Protein AF-A0A9W6NEY0-F1 (afdb_monomer)

Foldseek 3Di:
DAWDDKDLDPVVLVVLQVQLVVLLWAKDKPQPPPDPVPNPSIITIGTPDPVCNVQSNVCVVPSPGHTPDHHPNVVVVVVVVVVVPPPPPPVVVVVVVVVVVVVVVVVVVVVVVD

Radius of gyration: 23.09 Å; Cα contacts (8 Å, |Δi|>4): 135; chains: 1; bounding box: 56×24×65 Å

Sequence (114 aa):
MKLLTQTLDHNDAQRLKSRIERAGIPVVVGGAEARHVFRSGMVSVWVAIDSQFDDAVLALSKPNHMAANPVDVEAFHLAVRQTSLFPAWNYPALLTYAGVIGFTGFLIWAVLSA

Mean predicted aligned error: 12.41 Å

pLDDT: mean 80.93, std 13.11, range [46.03, 93.44]

Solvent-accessible surface area (backbone atoms only — not comparable to full-atom values): 6564 Å² total; per-residue (Å²): 100,43,83,73,51,75,38,67,48,64,66,58,52,51,53,50,40,61,54,39,38,73,21,22,41,47,62,45,73,44,55,77,79,44,59,84,93,60,56,57,66,52,32,36,38,27,30,59,49,63,88,49,41,67,46,50,58,47,31,74,78,34,88,84,47,63,39,97,74,58,45,65,42,68,63,50,53,52,51,54,61,61,64,64,68,66,75,79,73,55,58,70,58,54,52,50,52,52,51,53,53,53,52,53,52,49,52,54,51,52,64,76,73,108

Structure (mmCIF, N/CA/C/O backbone):
data_AF-A0A9W6NEY0-F1
#
_entry.id   AF-A0A9W6NEY0-F1
#
loop_
_atom_site.group_PDB
_atom_site.id
_atom_site.type_symbol
_atom_site.label_atom_id
_atom_site.label_alt_id
_atom_site.label_comp_id
_atom_site.label_asym_id
_atom_site.label_entity_id
_atom_site.label_seq_id
_atom_site.pdbx_PDB_ins_code
_atom_site.Cartn_x
_atom_site.Cartn_y
_atom_site.Cartn_z
_atom_site.occupancy
_atom_site.B_iso_or_equiv
_atom_site.auth_seq_id
_atom_site.auth_comp_id
_atom_site.auth_asym_id
_atom_site.auth_atom_id
_atom_site.pdbx_PDB_model_num
ATOM 1 N N . MET A 1 1 ? 6.525 -2.738 6.522 1.00 82.19 1 MET A N 1
ATO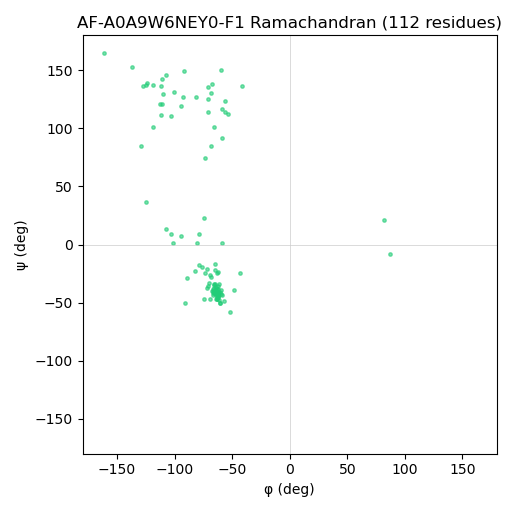M 2 C CA . MET A 1 1 ? 5.165 -2.846 5.947 1.00 82.19 1 MET A CA 1
ATOM 3 C C . MET A 1 1 ? 4.728 -4.297 5.998 1.00 82.19 1 MET A C 1
ATOM 5 O O . MET A 1 1 ? 5.527 -5.167 5.658 1.00 82.19 1 MET A O 1
ATOM 9 N N . LYS A 1 2 ? 3.468 -4.565 6.356 1.00 87.00 2 LYS A N 1
ATOM 10 C CA . LYS A 1 2 ? 2.905 -5.925 6.421 1.00 87.00 2 LYS A CA 1
ATOM 11 C C . LYS A 1 2 ? 1.658 -6.052 5.549 1.00 87.00 2 LYS A C 1
ATOM 13 O O . LYS A 1 2 ? 0.834 -5.139 5.502 1.00 87.00 2 LYS A O 1
ATOM 18 N N . LEU A 1 3 ? 1.532 -7.180 4.849 1.00 87.75 3 LEU A N 1
ATOM 19 C CA . LEU A 1 3 ? 0.374 -7.482 4.007 1.00 87.75 3 LEU A CA 1
ATOM 20 C C . LEU A 1 3 ? -0.838 -7.767 4.892 1.00 87.75 3 LEU A C 1
ATOM 22 O O . LEU A 1 3 ? -0.780 -8.655 5.737 1.00 87.75 3 LEU A O 1
ATOM 26 N N . LEU A 1 4 ? -1.930 -7.041 4.670 1.00 88.25 4 LEU A N 1
ATOM 27 C CA . LEU A 1 4 ? -3.184 -7.252 5.383 1.00 88.25 4 LEU A CA 1
ATOM 28 C C . LEU A 1 4 ? -4.090 -8.233 4.640 1.00 88.25 4 LEU A C 1
ATOM 30 O O . LEU A 1 4 ? -4.606 -9.176 5.230 1.00 88.25 4 LEU A O 1
ATOM 34 N N . THR A 1 5 ? -4.308 -7.996 3.345 1.00 88.31 5 THR A N 1
ATOM 35 C CA . THR A 1 5 ? -5.181 -8.835 2.517 1.00 88.31 5 THR A CA 1
ATOM 36 C C . THR A 1 5 ? -4.905 -8.642 1.027 1.00 88.31 5 THR A C 1
ATOM 38 O O . THR A 1 5 ? -4.251 -7.679 0.614 1.00 88.31 5 THR A O 1
ATOM 41 N N . GLN A 1 6 ? -5.416 -9.562 0.215 1.00 87.38 6 GLN A N 1
ATOM 42 C CA . GLN A 1 6 ? -5.408 -9.497 -1.240 1.00 87.38 6 GLN A CA 1
ATOM 43 C C . GLN A 1 6 ? -6.834 -9.704 -1.750 1.00 87.38 6 GLN A C 1
ATOM 45 O O . GLN A 1 6 ? -7.555 -10.574 -1.269 1.00 87.38 6 GLN A O 1
ATOM 50 N N . THR A 1 7 ? -7.246 -8.898 -2.721 1.00 84.25 7 THR A N 1
ATOM 51 C CA . THR A 1 7 ? -8.563 -8.988 -3.357 1.00 84.25 7 THR A CA 1
ATOM 52 C C . THR A 1 7 ? -8.428 -8.822 -4.861 1.00 84.25 7 THR A C 1
ATOM 54 O O . THR A 1 7 ? -7.498 -8.182 -5.344 1.00 84.25 7 THR A O 1
ATOM 57 N N . LEU A 1 8 ? -9.352 -9.411 -5.612 1.00 81.88 8 LEU A N 1
ATOM 58 C CA . LEU A 1 8 ? -9.438 -9.221 -7.057 1.00 81.88 8 LEU A CA 1
ATOM 59 C C . LEU A 1 8 ? -10.177 -7.924 -7.417 1.00 81.88 8 LEU A C 1
ATOM 61 O O . LEU A 1 8 ? -9.981 -7.378 -8.501 1.00 81.88 8 LEU A O 1
ATOM 65 N N . ASP A 1 9 ? -11.017 -7.417 -6.507 1.00 82.38 9 ASP A N 1
ATOM 66 C CA . ASP A 1 9 ? -11.791 -6.202 -6.737 1.00 82.38 9 ASP A CA 1
ATOM 67 C C . ASP A 1 9 ? -11.068 -4.969 -6.189 1.00 82.38 9 ASP A C 1
ATOM 69 O O . ASP A 1 9 ? -10.816 -4.813 -4.990 1.00 82.38 9 ASP A O 1
ATOM 73 N N . HIS A 1 10 ? -10.774 -4.044 -7.098 1.00 82.62 10 HIS A N 1
ATOM 74 C CA . HIS A 1 10 ? -10.179 -2.763 -6.767 1.00 82.62 10 HIS A CA 1
ATOM 75 C C . HIS A 1 10 ? -11.087 -1.916 -5.867 1.00 82.62 10 HIS A C 1
ATOM 77 O O . HIS A 1 10 ? -10.592 -1.220 -4.980 1.00 82.62 10 HIS A O 1
ATOM 83 N N . ASN A 1 11 ? -12.407 -1.988 -6.053 1.00 85.56 11 ASN A N 1
ATOM 84 C CA . ASN A 1 11 ? -13.347 -1.219 -5.243 1.00 85.56 11 ASN A CA 1
ATOM 85 C C . ASN A 1 11 ? -13.345 -1.694 -3.791 1.00 85.56 11 ASN A C 1
ATOM 87 O O . ASN A 1 11 ? -13.356 -0.870 -2.875 1.00 85.56 11 ASN A O 1
ATOM 91 N N . ASP A 1 12 ? -13.269 -3.005 -3.572 1.00 86.94 12 ASP A N 1
ATOM 92 C CA . ASP A 1 12 ? -13.169 -3.567 -2.230 1.00 86.94 12 ASP A CA 1
ATOM 93 C C . ASP A 1 12 ? -11.856 -3.174 -1.554 1.00 86.94 12 ASP A C 1
ATOM 95 O O . ASP A 1 12 ? -11.873 -2.755 -0.395 1.00 86.94 12 ASP A O 1
ATOM 99 N N . ALA A 1 13 ? -10.734 -3.194 -2.282 1.00 86.75 13 ALA A N 1
ATOM 100 C CA . ALA A 1 13 ? -9.452 -2.718 -1.761 1.00 86.75 13 ALA A CA 1
ATOM 101 C C . ALA A 1 13 ? -9.507 -1.238 -1.339 1.00 86.75 13 ALA A C 1
ATOM 103 O O . ALA A 1 13 ? -9.006 -0.885 -0.270 1.00 86.75 13 ALA A O 1
ATOM 104 N N . GLN A 1 14 ? -10.148 -0.375 -2.137 1.00 88.12 14 GLN A N 1
ATOM 105 C CA . GLN A 1 14 ? -10.316 1.044 -1.800 1.00 88.12 14 GLN A CA 1
ATOM 106 C C . GLN A 1 14 ? -11.242 1.242 -0.596 1.00 88.12 14 GLN A C 1
ATOM 108 O O . GLN A 1 14 ? -10.948 2.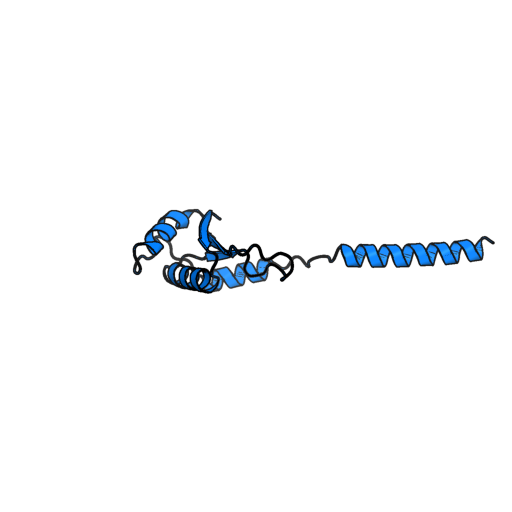044 0.287 1.00 88.12 14 GLN A O 1
ATOM 113 N N . ARG A 1 15 ? -12.333 0.475 -0.501 1.00 89.25 15 ARG A N 1
ATOM 114 C CA . ARG A 1 15 ? -13.235 0.510 0.663 1.00 89.25 15 ARG A CA 1
ATOM 115 C C . ARG A 1 15 ? -12.523 0.091 1.946 1.00 89.25 15 ARG A C 1
ATOM 117 O O . ARG A 1 15 ? -12.706 0.734 2.981 1.00 89.25 15 ARG A O 1
ATOM 124 N N . LEU A 1 16 ? -11.709 -0.962 1.872 1.00 88.25 16 LEU A N 1
ATOM 125 C CA . LEU A 1 16 ? -10.857 -1.435 2.962 1.00 88.25 16 LEU A CA 1
ATOM 126 C C . LEU A 1 16 ? -9.864 -0.357 3.388 1.00 88.25 16 LEU A C 1
ATOM 128 O O . LEU A 1 16 ? -9.821 -0.008 4.567 1.00 88.25 16 LEU A O 1
ATOM 132 N N . LYS A 1 17 ? -9.149 0.230 2.423 1.00 90.25 17 LYS A N 1
ATOM 133 C CA . LYS A 1 17 ? -8.241 1.355 2.649 1.00 90.25 17 LYS A CA 1
ATOM 134 C C . LYS A 1 17 ? -8.945 2.486 3.403 1.00 90.25 17 LYS A C 1
ATOM 136 O O . LYS A 1 17 ? -8.553 2.798 4.520 1.00 90.25 17 LYS A O 1
ATOM 141 N N . SER A 1 18 ? -10.040 3.028 2.869 1.00 89.19 18 SER A N 1
ATOM 142 C CA . SER A 1 18 ? -10.753 4.148 3.501 1.00 89.19 18 SER A CA 1
ATOM 143 C C . SER A 1 18 ? -11.335 3.817 4.879 1.00 89.19 18 SER A C 1
ATOM 145 O O . SER A 1 18 ? -11.611 4.727 5.661 1.00 89.19 18 SER A O 1
ATOM 147 N N . ARG A 1 19 ? -11.602 2.542 5.187 1.00 88.94 19 ARG A N 1
ATOM 148 C CA . ARG A 1 19 ? -12.050 2.123 6.523 1.00 88.94 19 ARG A CA 1
ATOM 149 C C . ARG A 1 19 ? -10.892 2.137 7.519 1.00 88.94 19 ARG A C 1
ATOM 151 O O . ARG A 1 19 ? -11.052 2.676 8.606 1.00 88.94 19 ARG A O 1
ATOM 158 N N . ILE A 1 20 ? -9.754 1.570 7.140 1.00 89.75 20 ILE A N 1
ATOM 159 C CA . ILE A 1 20 ? -8.580 1.445 8.010 1.00 89.75 20 ILE A CA 1
ATOM 160 C C . ILE A 1 20 ? -7.909 2.811 8.215 1.00 89.75 20 ILE A C 1
ATOM 162 O O . ILE A 1 20 ? -7.520 3.154 9.326 1.00 89.75 20 ILE A O 1
ATOM 166 N N . GLU A 1 21 ? -7.878 3.651 7.182 1.00 90.94 21 GLU A N 1
ATOM 167 C CA . GLU A 1 21 ? -7.338 5.010 7.278 1.00 90.94 21 GLU A CA 1
ATOM 168 C C . GLU A 1 21 ? -8.149 5.904 8.218 1.00 90.94 21 GLU A C 1
ATOM 170 O O . GLU A 1 21 ? -7.576 6.703 8.954 1.00 90.94 21 GLU A O 1
ATOM 175 N N . ARG A 1 22 ? -9.473 5.712 8.291 1.00 88.94 22 ARG A N 1
ATOM 176 C CA . ARG A 1 22 ? -10.319 6.397 9.283 1.00 88.94 22 ARG A CA 1
ATOM 177 C C . ARG A 1 22 ? -10.004 6.005 10.727 1.00 88.94 22 ARG A C 1
ATOM 179 O O . ARG A 1 22 ? -10.308 6.777 11.628 1.00 88.94 22 ARG A O 1
ATOM 186 N N . ALA A 1 23 ? -9.382 4.847 10.946 1.00 87.19 23 ALA A N 1
ATOM 187 C CA . ALA A 1 23 ? -8.885 4.437 12.257 1.00 87.19 23 ALA A CA 1
ATOM 188 C C . ALA A 1 23 ? -7.520 5.068 12.610 1.00 87.19 23 ALA A C 1
ATOM 190 O O . ALA A 1 23 ? -6.981 4.782 13.680 1.00 87.19 23 ALA A O 1
ATOM 191 N N . GLY A 1 24 ? -6.958 5.914 11.732 1.00 87.12 24 GLY A N 1
ATOM 192 C CA . GLY A 1 24 ? -5.639 6.532 11.902 1.00 87.12 24 GLY A CA 1
ATOM 193 C C . GLY A 1 24 ? -4.477 5.623 11.493 1.00 87.12 24 GLY A C 1
ATOM 194 O O . GLY A 1 24 ? -3.357 5.810 11.968 1.00 87.12 24 GLY A O 1
ATOM 195 N N . ILE A 1 25 ? -4.741 4.615 10.654 1.00 90.81 25 ILE A N 1
ATOM 196 C CA . ILE A 1 25 ? -3.750 3.631 10.210 1.00 90.81 25 ILE A CA 1
ATOM 197 C C . ILE A 1 25 ? -3.482 3.843 8.713 1.00 90.81 25 ILE A C 1
ATOM 199 O O . ILE A 1 25 ? -4.362 3.571 7.892 1.00 90.81 25 ILE A O 1
ATOM 203 N N . PRO A 1 26 ? -2.288 4.312 8.316 1.00 89.75 26 PRO A N 1
ATOM 204 C CA . PRO A 1 26 ? -1.947 4.512 6.919 1.00 89.75 26 PRO A CA 1
ATOM 205 C C . PRO A 1 26 ? -1.816 3.177 6.177 1.00 89.75 26 PRO A C 1
ATOM 207 O O . PRO A 1 26 ? -1.101 2.259 6.598 1.00 89.75 26 PRO A O 1
ATOM 210 N N . VAL A 1 27 ? -2.494 3.089 5.031 1.00 90.25 27 VAL A N 1
ATOM 211 C CA . VAL A 1 27 ? -2.564 1.884 4.199 1.00 90.25 27 VAL A CA 1
ATOM 212 C C . VAL A 1 27 ? -2.109 2.183 2.776 1.00 90.25 27 VAL A C 1
ATOM 214 O O . VAL A 1 27 ? -2.497 3.175 2.161 1.00 90.25 27 VAL A O 1
ATOM 217 N N . VAL A 1 28 ? -1.310 1.275 2.222 1.00 87.31 28 VAL A N 1
ATOM 218 C CA . VAL A 1 28 ? -0.823 1.327 0.843 1.00 87.31 28 VAL A CA 1
ATOM 219 C C . VAL A 1 28 ? -1.492 0.219 0.037 1.00 87.31 28 VAL A C 1
ATOM 221 O O . VAL A 1 28 ? -1.501 -0.942 0.438 1.00 87.31 28 VAL A O 1
ATOM 224 N N . VAL A 1 29 ? -2.052 0.572 -1.119 1.00 86.31 29 VAL A N 1
ATOM 225 C CA . VAL A 1 29 ? -2.682 -0.386 -2.034 1.00 86.31 29 VAL A CA 1
ATOM 226 C C . VAL A 1 29 ? -1.731 -0.656 -3.198 1.00 86.31 29 VAL A C 1
ATOM 228 O O . VAL A 1 29 ? -1.479 0.221 -4.020 1.00 86.31 29 VAL A O 1
ATOM 231 N N . GLY A 1 30 ? -1.186 -1.868 -3.254 1.00 78.44 30 GLY A N 1
ATOM 232 C CA . GLY A 1 30 ? -0.284 -2.339 -4.301 1.00 78.44 30 GLY A CA 1
ATOM 233 C C . GLY A 1 30 ? -1.030 -3.028 -5.446 1.00 78.44 30 GLY A C 1
ATOM 234 O O . GLY A 1 30 ? -2.072 -3.652 -5.243 1.00 78.44 30 GLY A O 1
ATOM 235 N N . GLY A 1 31 ? -0.489 -2.933 -6.663 1.00 69.38 31 GLY A N 1
ATOM 236 C CA . GLY A 1 31 ? -1.062 -3.555 -7.870 1.00 69.38 31 GLY A CA 1
ATOM 237 C C . GLY A 1 31 ? -2.116 -2.710 -8.596 1.00 69.38 31 GLY A C 1
ATOM 238 O O . GLY A 1 31 ? -2.488 -3.028 -9.721 1.00 69.38 31 GLY A O 1
ATOM 239 N N . ALA A 1 32 ? -2.543 -1.590 -8.005 1.00 57.62 32 ALA A N 1
ATOM 240 C CA . ALA A 1 32 ? -3.461 -0.635 -8.629 1.00 57.62 32 ALA A CA 1
ATOM 241 C C . ALA A 1 32 ? -2.863 0.071 -9.861 1.00 57.62 32 ALA A C 1
ATOM 243 O O . ALA A 1 32 ? -3.575 0.350 -10.823 1.00 57.62 32 ALA A O 1
ATOM 244 N N . GLU A 1 33 ? -1.552 0.329 -9.833 1.00 53.81 33 GLU A N 1
ATOM 245 C CA . GLU A 1 33 ? -0.831 1.114 -10.845 1.00 53.81 33 GLU A CA 1
ATOM 246 C C . GLU A 1 33 ? -0.007 0.268 -11.822 1.00 53.81 33 GLU A C 1
ATOM 248 O O . GLU A 1 33 ? 0.763 0.806 -12.621 1.00 53.81 33 GLU A O 1
ATOM 253 N N . ALA A 1 34 ? -0.150 -1.062 -11.800 1.00 52.19 34 ALA A N 1
ATOM 254 C CA . ALA A 1 34 ? 0.498 -1.887 -12.809 1.00 52.19 34 ALA A CA 1
ATOM 255 C C . ALA A 1 34 ? -0.012 -1.456 -14.196 1.00 52.19 34 ALA A C 1
ATOM 257 O O . ALA A 1 34 ? -1.211 -1.549 -14.485 1.00 52.19 34 ALA A O 1
ATOM 258 N N . ARG A 1 35 ? 0.901 -0.949 -15.048 1.00 46.03 35 ARG A N 1
ATOM 259 C CA . ARG A 1 35 ? 0.641 -0.669 -16.473 1.00 46.03 35 ARG A CA 1
ATOM 260 C C . ARG A 1 35 ? -0.173 -1.830 -17.039 1.00 46.03 35 ARG A C 1
ATOM 262 O O . ARG A 1 35 ? 0.162 -2.975 -16.753 1.00 46.03 35 ARG A O 1
ATOM 269 N N . HIS A 1 36 ? -1.201 -1.537 -17.840 1.00 51.00 36 HIS A N 1
ATOM 270 C CA . HIS A 1 36 ? -2.222 -2.489 -18.323 1.00 51.00 36 HIS A CA 1
ATOM 271 C C . HIS A 1 36 ? -1.692 -3.860 -18.799 1.00 51.00 36 HIS A C 1
ATOM 273 O O . HIS A 1 36 ? -2.420 -4.842 -18.750 1.00 51.00 36 HIS A O 1
ATOM 279 N N . VAL A 1 37 ? -0.427 -3.934 -19.212 1.00 48.22 37 VAL A N 1
ATOM 280 C CA . VAL A 1 37 ? 0.279 -5.141 -19.663 1.00 48.22 37 VAL A CA 1
ATOM 281 C C . VAL A 1 37 ? 0.565 -6.157 -18.537 1.00 48.22 37 VAL A C 1
ATOM 283 O O . VAL A 1 37 ? 0.639 -7.348 -18.811 1.00 48.22 37 VAL A O 1
ATOM 286 N N . PHE A 1 38 ? 0.678 -5.731 -17.272 1.00 46.34 38 PHE A N 1
ATOM 287 C CA . PHE A 1 38 ? 0.990 -6.597 -16.119 1.00 46.34 38 PHE A CA 1
ATOM 288 C C . PHE A 1 38 ? -0.056 -6.499 -15.006 1.00 46.34 38 PHE A C 1
ATOM 290 O O . PHE A 1 38 ? 0.277 -6.550 -13.820 1.00 46.34 38 PHE A O 1
ATOM 297 N N . ARG A 1 39 ? -1.338 -6.350 -15.364 1.00 53.50 39 ARG A N 1
ATOM 298 C CA . ARG A 1 39 ? -2.426 -6.503 -14.391 1.00 53.50 39 ARG A CA 1
ATOM 299 C C . ARG A 1 39 ? -2.501 -7.972 -13.967 1.00 53.50 39 ARG A C 1
ATOM 301 O O . ARG A 1 39 ? -3.288 -8.754 -14.488 1.00 53.50 39 ARG A O 1
ATOM 308 N N . SER A 1 40 ? -1.681 -8.347 -12.989 1.00 55.88 40 SER A N 1
ATOM 309 C CA . SER A 1 40 ? -2.054 -9.420 -12.075 1.00 55.88 40 SER A CA 1
ATOM 310 C C . SER A 1 40 ? -3.382 -8.952 -11.488 1.00 55.88 40 SER A C 1
ATOM 312 O O . SER A 1 40 ? -3.419 -7.899 -10.856 1.00 55.88 40 SER A O 1
ATOM 314 N N . GLY A 1 41 ? -4.483 -9.647 -11.763 1.00 65.44 41 GLY A N 1
ATOM 315 C CA . GLY A 1 41 ? -5.821 -9.233 -11.326 1.00 65.44 41 GLY A CA 1
ATOM 316 C C . GLY A 1 41 ? -5.981 -9.094 -9.806 1.00 65.44 41 GLY A C 1
ATOM 317 O O . GLY A 1 41 ? -7.071 -8.784 -9.355 1.00 65.44 41 GLY A O 1
ATOM 318 N N . MET A 1 42 ? -4.924 -9.326 -9.021 1.00 74.25 42 MET A N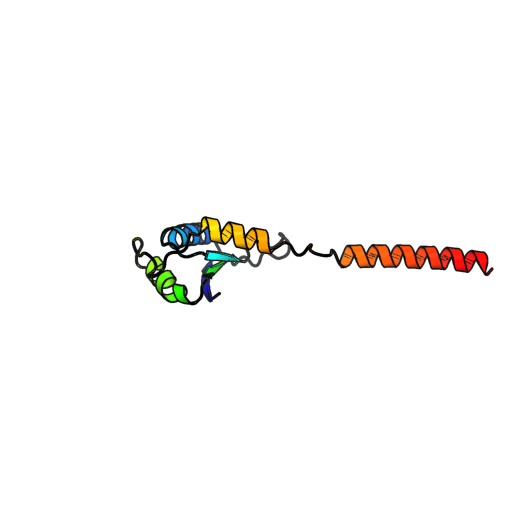 1
ATOM 319 C CA . MET A 1 42 ? -4.876 -9.159 -7.577 1.00 74.25 42 MET A CA 1
ATOM 320 C C . MET A 1 42 ? -4.373 -7.769 -7.176 1.00 74.25 42 MET A C 1
ATOM 322 O O . MET A 1 42 ? -3.283 -7.327 -7.544 1.00 74.25 42 MET A O 1
ATOM 326 N N . VAL A 1 43 ? -5.169 -7.120 -6.340 1.00 83.56 43 VAL A N 1
ATOM 327 C CA . VAL A 1 43 ? -4.866 -5.897 -5.609 1.00 83.56 43 VAL A CA 1
ATOM 328 C C . VAL A 1 43 ? -4.503 -6.282 -4.178 1.00 83.56 43 VAL A C 1
ATOM 330 O O . VAL A 1 43 ? -5.209 -7.049 -3.526 1.00 83.56 43 VAL A O 1
ATOM 333 N N . SER A 1 44 ? -3.391 -5.757 -3.675 1.00 86.69 44 SER A N 1
ATOM 334 C CA . SER A 1 44 ? -2.881 -6.072 -2.337 1.00 86.69 44 SER A CA 1
ATOM 335 C C . SER A 1 44 ? -2.979 -4.856 -1.425 1.00 86.69 44 SER A C 1
ATOM 337 O O . SER A 1 44 ? -2.669 -3.741 -1.834 1.00 86.69 44 SER A O 1
ATOM 339 N N . VAL A 1 45 ? -3.422 -5.061 -0.190 1.00 88.62 45 VAL A N 1
ATOM 340 C CA . VAL A 1 45 ? -3.596 -4.007 0.813 1.00 88.62 45 VAL A CA 1
ATOM 341 C C . VAL A 1 45 ? -2.544 -4.209 1.897 1.00 88.62 45 VAL A C 1
ATOM 343 O O . VAL A 1 45 ? -2.498 -5.263 2.530 1.00 88.62 45 VAL A O 1
ATOM 346 N N . TRP A 1 46 ? -1.696 -3.207 2.101 1.00 90.88 46 TRP A N 1
ATOM 347 C CA . TRP A 1 46 ? -0.549 -3.246 3.005 1.00 90.88 46 TRP A CA 1
ATOM 348 C C . TRP A 1 46 ? -0.691 -2.193 4.095 1.00 90.88 46 TRP A C 1
ATOM 350 O O . TRP A 1 46 ? -1.034 -1.047 3.814 1.00 90.88 46 TRP A O 1
ATOM 360 N N . VAL A 1 47 ? -0.363 -2.556 5.330 1.00 91.31 47 VAL A N 1
ATOM 361 C CA . VAL A 1 47 ? -0.232 -1.597 6.430 1.00 91.31 47 VAL A CA 1
ATOM 362 C C . VAL A 1 47 ? 1.147 -0.957 6.342 1.00 91.31 47 VAL A C 1
ATOM 364 O O . VAL A 1 47 ? 2.164 -1.659 6.270 1.00 91.31 47 VAL A O 1
ATOM 367 N N . ALA A 1 48 ? 1.188 0.376 6.326 1.00 87.62 48 ALA A N 1
ATOM 368 C CA . ALA A 1 48 ? 2.435 1.103 6.137 1.00 87.62 48 ALA A CA 1
ATOM 369 C C . ALA A 1 48 ? 3.370 0.992 7.357 1.00 87.62 48 ALA A C 1
ATOM 371 O O . ALA A 1 48 ? 4.590 0.925 7.196 1.00 87.62 48 ALA A O 1
ATOM 372 N N . ILE A 1 49 ? 2.796 0.915 8.561 1.00 88.25 49 ILE A N 1
ATOM 373 C CA . ILE A 1 49 ? 3.511 0.870 9.840 1.00 88.25 49 ILE A CA 1
ATOM 374 C C . ILE A 1 49 ? 3.319 -0.499 10.501 1.00 88.25 49 ILE A C 1
ATOM 376 O O . ILE A 1 49 ? 2.203 -0.897 10.824 1.00 88.25 49 ILE A O 1
ATOM 380 N N . ASP A 1 50 ? 4.414 -1.216 10.751 1.00 87.38 50 ASP A N 1
ATOM 381 C CA . ASP A 1 50 ? 4.349 -2.611 11.216 1.00 87.38 50 ASP A CA 1
ATOM 382 C C . ASP A 1 50 ? 3.806 -2.774 12.636 1.00 87.38 50 ASP A C 1
ATOM 384 O O . ASP A 1 50 ? 3.224 -3.816 12.942 1.00 87.38 50 ASP A O 1
ATOM 388 N N . SER A 1 51 ? 3.977 -1.759 13.488 1.00 88.19 51 SER A N 1
ATOM 389 C CA . SER A 1 51 ? 3.451 -1.748 14.857 1.00 88.19 51 SER A CA 1
ATOM 390 C C . SER A 1 51 ? 1.933 -1.576 14.919 1.00 88.19 51 SER A C 1
ATOM 392 O O . SER A 1 51 ? 1.330 -1.962 15.910 1.00 88.19 51 SER A O 1
ATOM 394 N N . GLN A 1 52 ? 1.310 -1.044 13.865 1.00 88.75 52 GLN A N 1
ATOM 395 C CA . GLN A 1 52 ? -0.143 -0.865 13.773 1.00 88.75 52 GLN A CA 1
ATOM 396 C C . GLN A 1 52 ? -0.836 -2.036 13.066 1.00 88.75 52 GLN A C 1
ATOM 398 O O . GLN A 1 52 ? -2.024 -1.969 12.759 1.00 88.75 52 GLN A O 1
ATOM 403 N N . PHE A 1 53 ? -0.104 -3.107 12.756 1.00 90.19 53 PHE A N 1
ATOM 404 C CA . PHE A 1 53 ? -0.662 -4.240 12.027 1.00 90.19 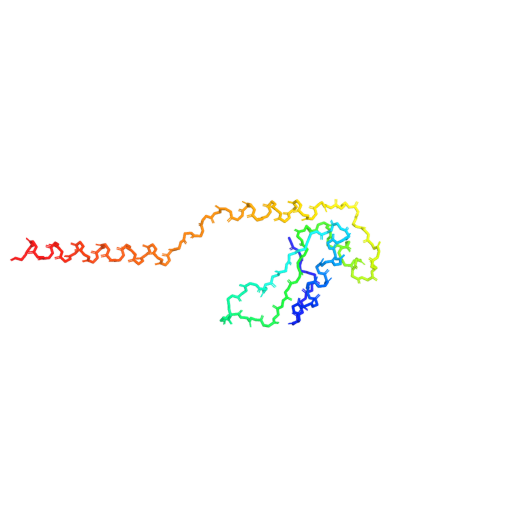53 PHE A CA 1
ATOM 405 C C . PHE A 1 53 ? -1.790 -4.932 12.800 1.00 90.19 53 PHE A C 1
ATOM 407 O O . PHE A 1 53 ? -2.843 -5.203 12.226 1.00 90.19 53 PHE A O 1
ATOM 414 N N . ASP A 1 54 ? -1.600 -5.166 14.097 1.00 90.38 54 ASP A N 1
ATOM 415 C CA . ASP A 1 54 ? -2.605 -5.836 14.927 1.00 90.38 54 ASP A CA 1
ATOM 416 C C . ASP A 1 54 ? -3.866 -4.967 15.080 1.00 90.38 54 ASP A C 1
ATOM 418 O O . ASP A 1 54 ? -4.987 -5.466 14.955 1.00 90.38 54 ASP A O 1
ATOM 422 N N . ASP A 1 55 ? -3.691 -3.649 15.217 1.00 88.44 55 ASP A N 1
ATOM 423 C CA . ASP A 1 55 ? -4.785 -2.669 15.208 1.00 88.44 55 ASP A CA 1
ATOM 424 C C . ASP A 1 55 ? -5.523 -2.662 13.858 1.00 88.44 55 ASP A C 1
ATOM 426 O O . ASP A 1 55 ? -6.751 -2.581 13.805 1.00 88.44 55 ASP A O 1
ATOM 430 N N . ALA A 1 56 ? -4.803 -2.811 12.741 1.00 86.75 56 ALA A N 1
ATOM 431 C CA . ALA A 1 56 ? -5.406 -2.887 11.413 1.00 86.75 56 ALA A CA 1
ATOM 432 C C . ALA A 1 56 ? -6.269 -4.147 11.255 1.00 86.75 56 ALA A C 1
ATOM 434 O O . ALA A 1 56 ? -7.372 -4.076 10.711 1.00 86.75 56 ALA A O 1
ATOM 435 N N . VAL A 1 57 ? -5.805 -5.291 11.769 1.00 89.81 57 VAL A N 1
ATOM 436 C CA . VAL A 1 57 ? -6.582 -6.540 11.798 1.00 89.81 57 VAL A CA 1
ATOM 437 C C . VAL A 1 57 ? -7.830 -6.377 12.669 1.00 89.81 57 VAL A C 1
ATOM 439 O O . VAL A 1 57 ? -8.925 -6.796 12.282 1.00 89.81 57 VAL A O 1
ATOM 442 N N . LEU A 1 58 ? -7.712 -5.708 13.818 1.00 88.62 58 LEU A N 1
ATOM 443 C CA . LEU A 1 58 ? -8.858 -5.397 14.670 1.00 88.62 58 LEU A CA 1
ATOM 444 C C . LEU A 1 58 ? -9.852 -4.456 13.975 1.00 88.62 58 LEU A C 1
ATOM 446 O O . LEU A 1 58 ? -11.054 -4.708 14.044 1.00 88.62 58 LEU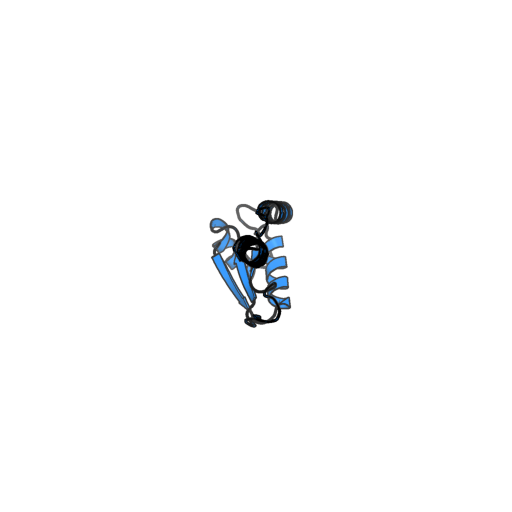 A O 1
ATOM 450 N N . ALA A 1 59 ? -9.384 -3.449 13.237 1.00 86.88 59 ALA A N 1
ATOM 451 C CA . ALA A 1 59 ? -10.227 -2.523 12.476 1.00 86.88 59 ALA A CA 1
ATOM 452 C C . ALA A 1 59 ? -11.034 -3.204 11.351 1.00 86.88 59 ALA A C 1
ATOM 454 O O . ALA A 1 59 ? -12.103 -2.718 10.971 1.00 86.88 59 ALA A O 1
ATOM 455 N N . LEU A 1 60 ? -10.577 -4.355 10.837 1.00 85.69 60 LEU A N 1
ATOM 456 C CA . LEU A 1 60 ? -11.353 -5.156 9.881 1.00 85.69 60 LEU A CA 1
ATOM 457 C C . LEU A 1 60 ? -12.616 -5.749 10.512 1.00 85.69 60 LEU A C 1
ATOM 459 O O . LEU A 1 60 ? -13.676 -5.754 9.884 1.00 85.69 60 LEU A O 1
ATOM 463 N N . SER A 1 61 ? -12.497 -6.243 11.746 1.00 85.69 61 SER A N 1
ATOM 464 C CA . SER A 1 61 ? -13.588 -6.904 12.473 1.00 85.69 61 SER A CA 1
ATOM 465 C C . SER A 1 61 ? -14.440 -5.932 13.296 1.00 85.69 61 SER A C 1
ATOM 467 O O . SER A 1 61 ? -15.634 -6.164 13.483 1.00 85.69 61 SER A O 1
ATOM 469 N N . LYS A 1 62 ? -13.856 -4.821 13.759 1.00 86.44 62 LYS A N 1
ATOM 470 C CA . LYS A 1 62 ? -14.501 -3.799 14.590 1.00 86.44 62 LYS A CA 1
ATOM 471 C C . LYS A 1 62 ? -14.493 -2.446 13.867 1.00 86.44 62 LYS A C 1
ATOM 473 O O . LYS A 1 62 ? -13.489 -1.740 13.917 1.00 86.44 62 LYS A O 1
ATOM 478 N N . PRO A 1 63 ? -15.614 -2.029 13.254 1.00 75.06 63 PRO A N 1
ATOM 479 C CA . PRO A 1 63 ? -15.657 -0.832 12.408 1.00 75.06 63 PRO A CA 1
ATOM 480 C C . PRO A 1 63 ? -15.400 0.495 13.143 1.00 75.06 63 PRO A C 1
ATOM 482 O O . PRO A 1 63 ? -15.094 1.482 12.484 1.00 75.06 63 PRO A O 1
ATOM 485 N N . ASN A 1 64 ? -15.495 0.516 14.477 1.00 83.62 64 ASN A N 1
ATOM 486 C CA . ASN A 1 64 ? -15.248 1.701 15.312 1.00 83.62 64 ASN A CA 1
ATOM 487 C C . ASN A 1 64 ? -13.925 1.615 16.094 1.00 83.62 64 ASN A C 1
ATOM 489 O O . ASN A 1 64 ? -13.733 2.348 17.061 1.00 83.62 64 ASN A O 1
ATOM 493 N N . HIS A 1 65 ? -13.041 0.678 15.748 1.00 85.75 65 HIS A N 1
ATOM 494 C CA . HIS A 1 65 ? -11.732 0.596 16.382 1.00 85.75 65 HIS A CA 1
ATOM 495 C C . HIS A 1 65 ? -10.851 1.765 15.924 1.00 85.75 65 HIS A C 1
ATOM 497 O O . HIS A 1 65 ? -10.804 2.079 14.736 1.00 85.75 65 HIS A O 1
ATOM 503 N N . MET A 1 66 ? -10.158 2.392 16.871 1.00 85.56 66 MET A N 1
ATOM 504 C CA . MET A 1 66 ? -9.109 3.373 16.605 1.00 85.56 66 MET A CA 1
ATOM 505 C C . MET A 1 66 ? -7.769 2.769 17.008 1.00 85.56 66 MET A C 1
ATOM 507 O O . MET A 1 66 ? -7.706 2.057 18.013 1.00 85.56 66 MET A O 1
ATOM 511 N N . ALA A 1 67 ? -6.724 3.061 16.235 1.00 85.50 67 ALA A N 1
ATOM 512 C CA . ALA A 1 67 ? -5.372 2.618 16.552 1.00 85.50 67 ALA A CA 1
ATOM 513 C C . ALA A 1 67 ? -4.914 3.160 17.908 1.00 85.50 67 ALA A C 1
ATOM 515 O O . ALA A 1 67 ? -5.292 4.266 18.300 1.00 85.50 67 ALA A O 1
ATOM 516 N N . ALA A 1 68 ? -4.042 2.418 18.591 1.00 85.00 68 ALA A N 1
ATOM 517 C CA . ALA A 1 68 ? -3.476 2.861 19.864 1.00 85.00 68 ALA A CA 1
ATOM 518 C C . ALA A 1 68 ? -2.659 4.159 19.715 1.00 85.00 68 ALA A C 1
ATOM 520 O O . ALA A 1 68 ? -2.675 5.009 20.599 1.00 85.00 68 ALA A O 1
ATOM 521 N N . ASN A 1 69 ? -1.984 4.323 18.573 1.00 86.12 69 ASN A N 1
ATOM 522 C CA . ASN A 1 69 ? -1.242 5.527 18.202 1.00 86.12 69 ASN A CA 1
ATOM 523 C C . ASN A 1 69 ? -1.677 5.969 16.799 1.00 86.12 69 ASN A C 1
ATOM 525 O O . ASN A 1 69 ? -1.043 5.553 15.827 1.00 86.12 69 ASN A O 1
ATOM 529 N N . PRO A 1 70 ? -2.767 6.739 16.656 1.00 86.00 70 PRO A N 1
ATOM 530 C CA . PRO A 1 70 ? -3.250 7.166 15.350 1.00 86.00 70 PRO A CA 1
ATOM 531 C C . PRO A 1 70 ? -2.262 8.141 14.702 1.00 86.00 70 PRO A C 1
ATOM 533 O O . PRO A 1 70 ? -1.720 9.031 15.356 1.00 86.00 70 PRO A O 1
ATOM 536 N N . VAL A 1 71 ? -2.032 7.965 13.404 1.00 87.88 71 VAL A N 1
ATOM 537 C CA . VAL A 1 71 ? -1.174 8.832 12.589 1.00 87.88 71 VAL A CA 1
ATOM 538 C C . VAL A 1 71 ? -2.053 9.674 11.673 1.00 87.88 71 VAL A C 1
ATOM 540 O O . VAL A 1 71 ? -3.089 9.208 11.197 1.00 87.88 71 VAL A O 1
ATOM 543 N N . ASP A 1 72 ? -1.626 10.907 11.401 1.00 88.75 72 ASP A N 1
ATOM 544 C CA . ASP A 1 72 ? -2.211 11.717 10.335 1.00 88.75 72 ASP A CA 1
ATOM 545 C C . ASP A 1 72 ? -1.912 11.060 8.981 1.00 88.75 72 ASP A C 1
ATOM 547 O O . ASP A 1 72 ? -0.802 11.121 8.441 1.00 88.75 72 ASP A O 1
ATOM 551 N N . VAL A 1 73 ? -2.923 10.370 8.462 1.00 87.25 73 VAL A N 1
ATOM 552 C CA . VAL A 1 73 ? -2.835 9.601 7.225 1.00 87.25 73 VAL A CA 1
ATOM 553 C C . VAL A 1 73 ? -2.599 10.513 6.018 1.00 87.25 73 VAL A C 1
ATOM 555 O O . VAL A 1 73 ? -1.874 10.126 5.100 1.00 87.25 73 VAL A O 1
ATOM 558 N N . GLU A 1 74 ? -3.157 11.726 6.007 1.00 86.31 74 GLU A N 1
ATOM 559 C CA . GLU A 1 74 ? -2.968 12.667 4.900 1.00 86.31 74 GLU A CA 1
ATOM 560 C C . GLU A 1 74 ? -1.531 13.185 4.872 1.00 86.31 74 GLU A C 1
ATOM 562 O O . GLU A 1 74 ? -0.874 13.129 3.826 1.00 86.31 74 GLU A O 1
ATOM 567 N N . ALA A 1 75 ? -1.008 13.597 6.030 1.00 85.44 75 ALA A N 1
ATOM 568 C CA . ALA A 1 75 ? 0.386 14.004 6.164 1.00 85.44 75 ALA A CA 1
ATOM 569 C C . ALA A 1 75 ? 1.348 12.864 5.792 1.00 85.44 75 ALA A C 1
ATOM 571 O O . ALA A 1 75 ? 2.345 13.091 5.102 1.00 85.44 75 ALA A O 1
ATOM 572 N N . PHE A 1 76 ? 1.023 11.625 6.180 1.00 86.88 76 PHE A N 1
ATOM 573 C CA . PHE A 1 76 ? 1.799 10.445 5.805 1.00 86.88 76 PHE A CA 1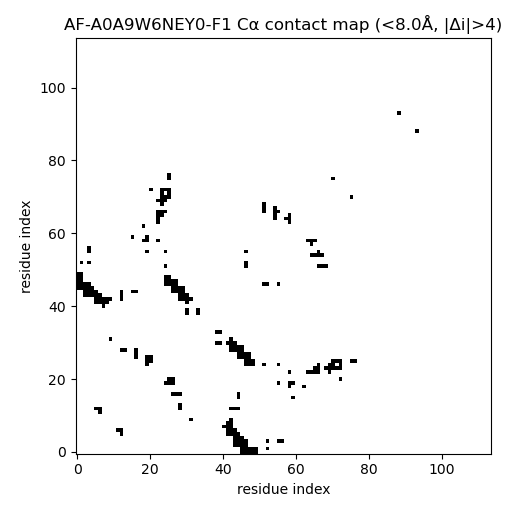
ATOM 574 C C . PHE A 1 76 ? 1.847 10.251 4.282 1.00 86.88 76 PHE A C 1
ATOM 576 O O . PHE A 1 76 ? 2.929 10.109 3.708 1.00 86.88 76 PHE A O 1
ATOM 583 N N . HIS A 1 77 ? 0.698 10.289 3.599 1.00 84.19 77 HIS A N 1
ATOM 584 C CA . HIS A 1 77 ? 0.650 10.128 2.140 1.00 84.19 77 HIS A CA 1
ATOM 585 C C . HIS A 1 77 ? 1.361 11.259 1.397 1.00 84.19 77 HIS A C 1
ATOM 587 O O . HIS A 1 77 ? 2.008 11.006 0.377 1.00 84.19 77 HIS A O 1
ATOM 593 N N . LEU A 1 78 ? 1.279 12.494 1.901 1.00 84.06 78 LEU A N 1
ATOM 594 C CA . LEU A 1 78 ? 2.021 13.629 1.352 1.00 84.06 78 LEU A CA 1
ATOM 595 C C . LEU A 1 78 ? 3.535 13.424 1.478 1.00 84.06 78 LEU A C 1
ATOM 597 O O . LEU A 1 78 ? 4.251 13.582 0.487 1.00 84.06 78 LEU A O 1
ATOM 601 N N . ALA A 1 79 ? 4.016 12.999 2.648 1.00 82.56 79 ALA A N 1
ATOM 602 C CA . ALA A 1 79 ? 5.431 12.719 2.879 1.00 82.56 79 ALA A CA 1
ATOM 603 C C . ALA A 1 79 ? 5.954 11.576 1.993 1.00 82.56 79 ALA A C 1
ATOM 605 O O . ALA A 1 79 ? 7.033 11.678 1.405 1.00 82.56 79 ALA A O 1
ATOM 606 N N . VAL A 1 80 ? 5.172 10.504 1.829 1.00 80.31 80 VAL A N 1
ATOM 607 C CA . VAL A 1 80 ? 5.526 9.381 0.945 1.00 80.31 80 VAL A CA 1
ATOM 608 C C . VAL A 1 80 ? 5.600 9.824 -0.519 1.00 80.31 80 VAL A C 1
ATOM 610 O O . VAL A 1 80 ? 6.567 9.486 -1.201 1.00 80.31 80 VAL A O 1
ATOM 613 N N . ARG A 1 81 ? 4.643 10.632 -1.002 1.00 73.50 81 ARG A N 1
ATOM 614 C CA . ARG A 1 81 ? 4.692 11.191 -2.368 1.00 73.50 81 ARG A CA 1
ATOM 615 C C . ARG A 1 81 ? 5.892 12.108 -2.586 1.00 73.50 81 ARG A C 1
ATOM 617 O O . ARG A 1 81 ? 6.480 12.092 -3.659 1.00 73.50 81 ARG A O 1
ATOM 624 N N . GLN A 1 82 ? 6.264 12.901 -1.586 1.00 68.69 82 GLN A N 1
ATOM 625 C CA . GLN A 1 82 ? 7.435 13.777 -1.669 1.00 68.69 82 GLN A CA 1
ATOM 626 C C . GLN A 1 82 ? 8.756 13.000 -1.580 1.00 68.69 82 GLN A C 1
ATOM 628 O O . GLN A 1 82 ? 9.766 13.447 -2.105 1.00 68.69 82 GLN A O 1
ATOM 633 N N . THR A 1 83 ? 8.771 11.814 -0.974 1.00 62.44 83 THR A N 1
ATOM 634 C CA . THR A 1 83 ? 9.988 10.992 -0.878 1.00 62.44 83 THR A CA 1
ATOM 635 C C . THR A 1 83 ? 10.294 10.244 -2.184 1.00 62.44 83 THR A C 1
ATOM 637 O O . THR A 1 83 ? 11.442 9.882 -2.428 1.00 62.44 83 THR A O 1
ATOM 640 N N . SER A 1 84 ? 9.328 10.088 -3.102 1.00 53.41 84 SER A N 1
ATOM 641 C CA . SER A 1 84 ? 9.566 9.487 -4.428 1.00 53.41 84 SER A CA 1
ATOM 642 C C . SER A 1 84 ? 10.312 10.413 -5.411 1.00 53.41 84 SER A C 1
ATOM 644 O O . SER A 1 84 ? 10.200 10.247 -6.623 1.00 53.41 84 SER A O 1
ATOM 646 N N . LEU A 1 85 ? 11.064 11.397 -4.902 1.00 46.84 85 LEU A N 1
ATOM 647 C CA . LEU A 1 85 ? 11.817 12.409 -5.654 1.00 46.84 85 LEU A CA 1
ATOM 648 C C . LEU A 1 85 ? 13.154 11.920 -6.230 1.00 46.84 85 LEU A C 1
ATOM 650 O O . LEU A 1 85 ? 13.913 12.734 -6.753 1.00 46.84 85 LEU A O 1
ATOM 654 N N . PHE A 1 86 ? 13.466 10.623 -6.195 1.00 47.72 86 PHE A N 1
ATOM 655 C CA . PHE A 1 86 ? 14.517 10.132 -7.083 1.00 47.72 86 PHE A CA 1
ATOM 656 C C . PHE A 1 86 ? 13.960 10.168 -8.506 1.00 47.72 86 PHE A C 1
ATOM 658 O O . PHE A 1 86 ? 13.009 9.434 -8.789 1.00 47.72 86 PHE A O 1
ATOM 665 N N . PRO A 1 87 ? 14.494 11.017 -9.409 1.00 48.75 87 PRO A N 1
ATOM 666 C CA . PRO A 1 87 ? 14.069 10.978 -10.794 1.00 48.75 87 PRO A CA 1
ATOM 667 C C . PRO A 1 87 ? 14.311 9.552 -11.268 1.00 48.75 87 PRO A C 1
ATOM 669 O O . PRO A 1 87 ? 15.425 9.043 -11.144 1.00 48.75 87 PRO A O 1
ATOM 672 N N . ALA A 1 88 ? 13.265 8.896 -11.769 1.00 54.50 88 ALA A N 1
ATOM 673 C CA . ALA A 1 88 ? 13.420 7.656 -12.499 1.00 54.50 88 ALA A CA 1
ATOM 674 C C . ALA A 1 88 ? 14.322 7.984 -13.689 1.00 54.50 88 ALA A C 1
ATOM 676 O O . ALA A 1 88 ? 13.849 8.467 -14.719 1.00 54.50 88 ALA A O 1
ATOM 677 N N . TRP A 1 89 ? 15.636 7.814 -13.522 1.00 54.53 89 TRP A N 1
ATOM 678 C CA . TRP A 1 89 ? 16.567 7.864 -14.629 1.00 54.53 89 TRP A CA 1
ATOM 679 C C . TRP A 1 89 ? 16.015 6.853 -15.615 1.00 54.53 89 TRP A C 1
ATOM 681 O O . TRP A 1 89 ? 15.906 5.663 -15.318 1.00 54.53 89 TRP A O 1
ATOM 691 N N . ASN A 1 90 ? 15.539 7.349 -16.751 1.00 64.50 90 ASN A N 1
ATOM 692 C CA . ASN A 1 90 ? 15.0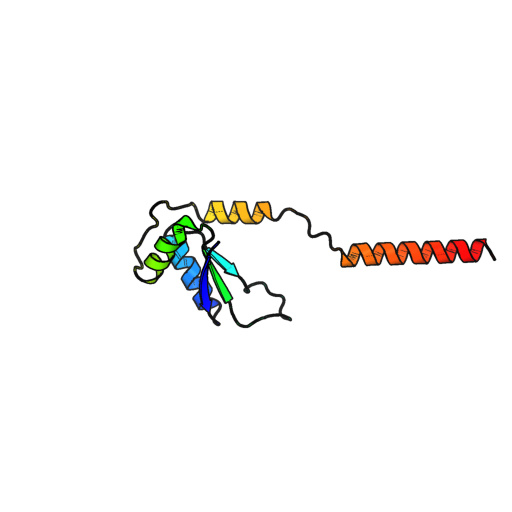22 6.510 -17.809 1.00 64.50 90 ASN A CA 1
ATOM 693 C C . ASN A 1 90 ? 16.241 5.848 -18.456 1.00 64.50 90 ASN A C 1
ATOM 695 O O . ASN A 1 90 ? 16.698 6.266 -19.516 1.00 64.50 90 ASN A O 1
ATOM 699 N N . TYR A 1 91 ? 16.812 4.860 -17.760 1.00 69.56 91 TYR A N 1
ATOM 700 C CA . TYR A 1 91 ? 17.975 4.092 -18.184 1.00 69.56 91 TYR A CA 1
ATOM 701 C C . TYR A 1 91 ? 17.832 3.589 -19.631 1.00 69.56 91 TYR A C 1
ATOM 703 O O . TYR A 1 91 ? 18.806 3.709 -20.373 1.00 69.56 91 TYR A O 1
ATOM 711 N N . PRO A 1 92 ? 16.641 3.145 -20.100 1.00 72.69 92 PRO A N 1
ATOM 712 C CA . PRO A 1 92 ? 16.422 2.853 -21.516 1.00 72.69 92 PRO A CA 1
ATOM 713 C C . PRO A 1 92 ? 16.703 4.040 -22.448 1.00 72.69 92 PRO A C 1
ATOM 715 O O . PRO A 1 92 ? 17.421 3.891 -23.436 1.00 72.69 92 PRO A O 1
ATOM 718 N N . ALA A 1 93 ? 16.179 5.230 -22.141 1.00 73.06 93 ALA A N 1
ATOM 719 C CA . ALA A 1 93 ? 16.418 6.420 -22.956 1.00 73.06 93 ALA A CA 1
ATOM 720 C C . ALA A 1 93 ? 17.893 6.843 -22.921 1.00 73.06 93 ALA A C 1
ATOM 722 O O . ALA A 1 93 ? 18.467 7.143 -23.963 1.00 73.06 93 ALA A O 1
ATOM 723 N N . LEU A 1 94 ? 18.530 6.795 -21.749 1.00 80.56 94 LEU A N 1
ATOM 724 C CA . LEU A 1 94 ? 19.937 7.161 -21.580 1.00 80.56 94 LEU A CA 1
ATOM 725 C C . LEU A 1 94 ? 20.872 6.244 -22.389 1.00 80.56 94 LEU A C 1
ATOM 727 O O . LEU A 1 94 ? 21.771 6.732 -23.072 1.00 80.56 94 LEU A O 1
ATOM 731 N N . LEU A 1 95 ? 20.611 4.932 -22.389 1.00 82.12 95 LEU A N 1
ATOM 732 C CA . LEU A 1 95 ? 21.338 3.966 -23.220 1.00 82.12 95 LEU A CA 1
ATOM 733 C C . LEU A 1 95 ? 21.090 4.185 -24.717 1.00 82.12 95 LEU A C 1
ATOM 735 O O . LEU A 1 95 ? 22.017 4.065 -25.515 1.00 82.12 95 LEU A O 1
ATOM 739 N N . THR A 1 96 ? 19.863 4.552 -25.097 1.00 82.50 96 THR A N 1
ATOM 740 C CA . THR A 1 96 ? 19.521 4.849 -26.496 1.00 82.50 96 THR A CA 1
ATOM 741 C C . THR A 1 96 ? 20.301 6.064 -26.999 1.00 82.50 96 THR A C 1
ATOM 743 O O . THR A 1 96 ? 20.925 5.998 -28.057 1.00 82.50 96 THR A O 1
ATOM 746 N N . TYR A 1 97 ? 20.341 7.153 -26.224 1.00 85.38 97 TYR A N 1
ATOM 747 C CA . TYR A 1 97 ? 21.123 8.341 -26.577 1.00 85.38 97 TYR A CA 1
ATOM 748 C C . TYR A 1 97 ? 22.626 8.049 -26.642 1.00 85.38 97 TYR A C 1
ATOM 750 O O . TYR A 1 97 ? 23.279 8.473 -27.595 1.00 85.38 97 TYR A O 1
ATOM 758 N N . ALA A 1 98 ? 23.172 7.283 -25.691 1.00 87.44 98 ALA A N 1
ATOM 759 C CA . ALA A 1 98 ? 24.579 6.881 -25.715 1.00 87.44 98 ALA A CA 1
ATOM 760 C C . ALA A 1 98 ? 24.925 6.050 -26.965 1.00 87.44 98 ALA A C 1
ATOM 762 O O . ALA A 1 98 ? 25.957 6.284 -27.593 1.00 87.44 98 ALA A O 1
ATOM 763 N N . GLY A 1 99 ? 24.037 5.133 -27.367 1.00 89.50 99 GLY A N 1
ATOM 764 C CA . GLY A 1 99 ? 24.188 4.342 -28.589 1.00 89.50 99 GLY A CA 1
ATOM 765 C C . GLY A 1 99 ? 24.174 5.193 -29.861 1.00 89.50 99 GLY A C 1
ATOM 766 O O . GLY A 1 99 ? 25.043 5.028 -30.714 1.00 89.50 99 GLY A O 1
ATOM 767 N N . VAL A 1 100 ? 23.240 6.145 -29.972 1.00 92.88 100 VAL A N 1
ATOM 768 C CA . VAL A 1 100 ? 23.154 7.055 -31.131 1.00 92.88 100 VAL A CA 1
ATOM 769 C C . VAL A 1 100 ? 24.401 7.934 -31.234 1.00 92.88 100 VAL A C 1
ATOM 771 O O . VAL A 1 100 ? 24.995 8.023 -32.307 1.00 92.88 100 VAL A O 1
ATOM 774 N N . ILE A 1 101 ? 24.841 8.530 -30.122 1.00 92.56 101 ILE A N 1
ATO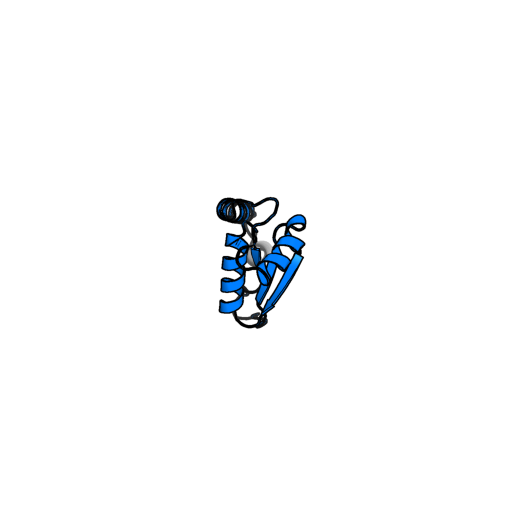M 775 C CA . ILE A 1 101 ? 26.050 9.366 -30.090 1.00 92.56 101 ILE A CA 1
ATOM 776 C C . ILE A 1 101 ? 27.278 8.535 -30.480 1.00 92.56 101 ILE A C 1
ATOM 778 O O . ILE A 1 101 ? 28.031 8.939 -31.366 1.00 92.56 101 ILE A O 1
ATOM 782 N N . GLY A 1 102 ? 27.445 7.345 -29.893 1.00 91.50 102 GLY A N 1
ATOM 783 C CA . GLY A 1 102 ? 28.553 6.446 -30.218 1.00 91.50 102 GLY A CA 1
ATOM 784 C C . GLY A 1 102 ? 28.579 6.041 -31.695 1.00 91.50 102 GLY A C 1
ATOM 785 O O . GLY A 1 102 ? 29.631 6.093 -32.329 1.00 91.50 102 GLY A O 1
ATOM 786 N N . PHE A 1 103 ? 27.419 5.716 -32.273 1.00 92.94 103 PHE A N 1
ATOM 787 C CA . PHE A 1 103 ? 27.308 5.347 -33.685 1.00 92.94 103 PHE A CA 1
ATOM 788 C C . PHE A 1 103 ? 27.630 6.519 -34.623 1.00 92.94 103 PHE A C 1
ATOM 790 O O . PHE A 1 103 ? 28.389 6.356 -35.577 1.00 92.94 103 PHE A O 1
ATOM 797 N N . THR A 1 104 ? 27.121 7.720 -34.331 1.00 92.06 104 THR A N 1
ATOM 798 C CA . THR A 1 104 ? 27.454 8.917 -35.124 1.00 92.06 104 THR A CA 1
ATOM 799 C C . THR A 1 104 ? 28.937 9.275 -35.050 1.00 92.06 104 THR A C 1
ATOM 801 O O . THR A 1 104 ? 29.541 9.567 -36.081 1.00 92.06 104 THR A O 1
ATOM 804 N N . GLY A 1 105 ? 29.552 9.185 -33.866 1.00 92.00 105 GLY A N 1
ATOM 805 C CA . GLY A 1 105 ? 30.989 9.401 -33.697 1.00 92.00 105 GLY A CA 1
ATOM 806 C C . GLY A 1 105 ? 31.826 8.388 -34.480 1.00 92.00 105 GLY A C 1
ATOM 807 O O . GLY A 1 105 ? 32.791 8.771 -35.140 1.00 92.00 105 GLY A O 1
ATOM 808 N N . PHE A 1 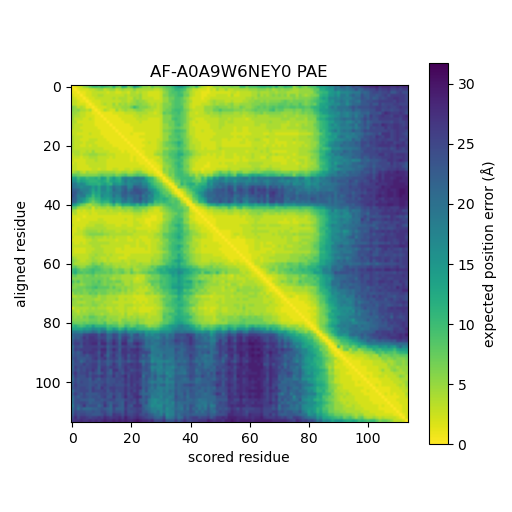106 ? 31.416 7.116 -34.480 1.00 92.06 106 PHE A N 1
ATOM 809 C CA . PHE A 1 106 ? 32.069 6.069 -35.265 1.00 92.06 106 PHE A CA 1
ATOM 810 C C . PHE A 1 106 ? 32.001 6.342 -36.774 1.00 92.06 106 PHE A C 1
ATOM 812 O O . PHE A 1 106 ? 33.018 6.232 -37.455 1.00 92.06 106 PHE A O 1
ATOM 819 N N . LEU A 1 107 ? 30.839 6.748 -37.299 1.00 93.31 107 LEU A N 1
ATOM 820 C CA . LEU A 1 107 ? 30.689 7.081 -38.720 1.00 93.31 107 LEU A CA 1
ATOM 821 C C . LEU A 1 107 ? 31.565 8.267 -39.137 1.00 93.31 107 LEU A C 1
ATOM 823 O O . LEU A 1 107 ? 32.212 8.208 -40.179 1.00 93.31 107 LEU A O 1
ATOM 827 N N . ILE A 1 108 ? 31.623 9.323 -38.320 1.00 93.38 108 ILE A N 1
ATOM 828 C CA . ILE A 1 108 ? 32.484 10.485 -38.588 1.00 93.38 108 ILE A CA 1
ATOM 829 C C . ILE A 1 108 ? 33.958 10.067 -38.611 1.00 93.38 108 ILE A C 1
ATOM 831 O O . ILE A 1 108 ? 34.690 10.438 -39.526 1.00 93.38 108 ILE A O 1
ATOM 835 N N . TRP A 1 109 ? 34.391 9.264 -37.636 1.00 93.44 109 TRP A N 1
ATOM 836 C CA . TRP A 1 109 ? 35.764 8.764 -37.585 1.00 93.44 109 TRP A CA 1
ATOM 837 C C . TRP A 1 109 ? 36.112 7.886 -38.795 1.00 93.44 109 TRP A C 1
ATOM 839 O O . TRP A 1 109 ? 37.182 8.052 -39.379 1.00 93.44 109 TRP A O 1
ATOM 849 N N . ALA A 1 110 ? 35.202 6.997 -39.204 1.00 90.94 110 ALA A N 1
ATOM 850 C CA . ALA A 1 110 ? 35.397 6.112 -40.349 1.00 90.94 110 ALA A CA 1
ATOM 851 C C . ALA A 1 110 ? 35.528 6.882 -41.673 1.00 90.94 110 ALA A C 1
ATOM 853 O O . ALA A 1 110 ? 36.353 6.517 -42.502 1.00 90.94 110 ALA A O 1
ATOM 854 N N . VAL A 1 111 ? 34.763 7.965 -41.856 1.00 92.50 111 VAL A N 1
ATOM 855 C CA . VAL A 1 111 ? 34.858 8.835 -43.043 1.00 92.50 111 VAL A CA 1
ATOM 856 C C . VAL A 1 111 ? 36.150 9.655 -43.052 1.00 92.50 111 VAL A C 1
ATOM 858 O O . VAL A 1 111 ? 36.714 9.878 -44.113 1.00 92.50 111 VAL A O 1
ATOM 861 N N . LEU A 1 112 ? 36.632 10.100 -41.890 1.00 89.56 112 LEU A N 1
ATOM 862 C CA . LEU A 1 112 ? 37.886 10.859 -41.784 1.00 89.56 112 LEU A CA 1
ATOM 863 C C . LEU A 1 112 ? 39.146 9.986 -41.909 1.00 89.56 112 LEU A C 1
ATOM 865 O O . LEU A 1 112 ? 40.227 10.519 -42.143 1.00 89.56 112 LEU A O 1
ATOM 869 N N . SER A 1 113 ? 39.015 8.674 -41.706 1.00 83.88 113 SER A N 1
ATOM 870 C CA . SER A 1 113 ? 40.125 7.711 -41.737 1.00 83.88 113 SER A CA 1
ATOM 871 C C . SER A 1 113 ? 40.201 6.909 -43.047 1.00 83.88 113 SER A C 1
ATOM 873 O O . SER A 1 113 ? 41.058 6.031 -43.157 1.00 83.88 113 SER A O 1
ATOM 875 N N . ALA A 1 114 ? 39.298 7.178 -43.996 1.00 73.69 114 ALA A N 1
ATOM 876 C CA . ALA A 1 114 ? 39.245 6.590 -45.337 1.00 73.69 114 ALA A CA 1
ATOM 877 C C . ALA A 1 114 ? 39.840 7.552 -46.374 1.00 73.69 114 ALA A C 1
ATOM 879 O O . ALA A 1 114 ? 40.509 7.051 -47.305 1.00 73.69 114 ALA A O 1
#

Nearest PDB structures (foldseek):
  4rww-assembly1_C  TM=5.801E-01  e=1.019E+00  Listeria monocytogenes EGD-e
  3erj-assembly1_A  TM=5.081E-01  e=3.186E+00  Archaeoglobus fulgidus
  3m05-assembly1_A  TM=5.283E-01  e=8.236E+00  Pediococcus pentosaceus ATCC 25745
  7bkb-assembly1_E  TM=2.633E-01  e=8.236E+00  Methanospirillum hungatei JF-1

Organism: NCBI:txid1806536

Secondary structure (DSSP, 8-state):
-EEEEEES-HHHHHHHHHHHHHTT--EEEESTT--GGG--S-EEEEESSGGGHHHHHHHHH-TT---SS---HHHHHHHHHHHT-S----HHHHHHHHHHHHHHHHHHHHHHT-